Protein AF-A0A117KU15-F1 (afdb_monomer_lite)

Foldseek 3Di:
DPPPPPPFDWDADPVVRFIFGFACADDPVGHGGDGPGTDDDDDDPDDDDPVNVD

Radius of gyration: 16.48 Å; chains: 1; bounding bo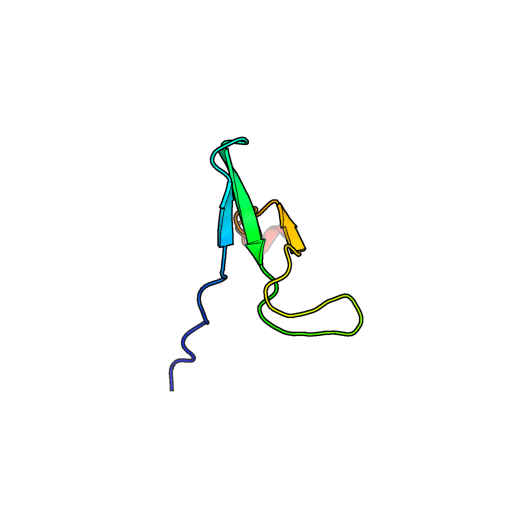x: 35×39×39 Å

Organism: Archaeoglobus fulgidus (NCBI:txid2234)

Secondary structure (DSSP, 8-state):
------PPPEEEETTTTEEEEEPSS-BTTB-TTSEEEE--PPPP-PPPPGGG--

Structure (mmCIF, N/CA/C/O backbone):
data_AF-A0A117KU15-F1
#
_entry.id   AF-A0A117KU15-F1
#
loop_
_atom_site.group_PDB
_atom_site.id
_atom_site.type_symbol
_atom_site.label_atom_id
_atom_site.label_alt_id
_atom_site.label_comp_id
_atom_site.label_asym_id
_atom_site.label_entity_id
_atom_site.label_seq_id
_atom_site.pdbx_PDB_ins_code
_atom_site.Cartn_x
_atom_site.Cartn_y
_atom_site.Cartn_z
_atom_site.occupancy
_atom_site.B_iso_or_equiv
_atom_site.auth_seq_id
_atom_site.auth_comp_id
_atom_site.auth_asym_id
_atom_site.auth_atom_id
_atom_site.pdbx_PDB_model_num
ATOM 1 N N . MET A 1 1 ? 24.893 -1.784 17.053 1.00 41.66 1 MET A N 1
ATOM 2 C CA . MET A 1 1 ? 24.388 -1.285 15.752 1.00 41.66 1 MET A CA 1
ATOM 3 C C . MET A 1 1 ? 22.891 -1.554 15.666 1.00 41.66 1 MET A C 1
ATOM 5 O O . MET A 1 1 ? 22.478 -2.659 15.337 1.00 41.66 1 MET A O 1
ATOM 9 N N . THR A 1 2 ? 22.057 -0.590 16.048 1.00 48.88 2 THR A N 1
ATOM 10 C CA . THR A 1 2 ? 20.599 -0.698 15.917 1.00 48.88 2 THR A CA 1
ATOM 11 C C . THR A 1 2 ? 20.235 -0.579 14.440 1.00 48.88 2 THR A C 1
ATOM 13 O O . THR A 1 2 ? 20.458 0.451 13.815 1.00 48.88 2 THR A O 1
ATOM 16 N N . SER A 1 3 ? 19.707 -1.647 13.838 1.00 57.72 3 SER A N 1
ATOM 17 C CA . SER A 1 3 ? 19.227 -1.589 12.457 1.00 57.72 3 SER A CA 1
ATOM 18 C C . SER A 1 3 ? 18.035 -0.629 12.394 1.00 57.72 3 SER A C 1
ATOM 20 O O . SER A 1 3 ? 16.938 -0.982 12.844 1.00 57.72 3 SER A O 1
ATOM 22 N N . GLU A 1 4 ? 18.214 0.574 11.852 1.00 63.09 4 GLU A N 1
ATOM 23 C CA . GLU 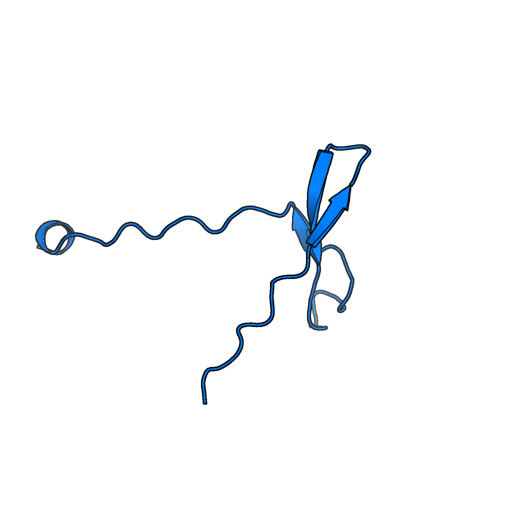A 1 4 ? 17.092 1.451 11.532 1.00 63.09 4 GLU A CA 1
ATOM 24 C C . GLU A 1 4 ? 16.164 0.715 10.561 1.00 63.09 4 GLU A C 1
ATOM 26 O O . GLU A 1 4 ? 16.460 0.508 9.380 1.00 63.09 4 GLU A O 1
ATOM 31 N N . ARG A 1 5 ? 15.015 0.259 11.067 1.00 61.94 5 ARG A N 1
ATOM 32 C CA . ARG A 1 5 ? 13.990 -0.356 10.228 1.00 61.94 5 ARG A CA 1
ATOM 33 C C . ARG A 1 5 ? 13.474 0.720 9.278 1.00 61.94 5 ARG A C 1
ATOM 35 O O . ARG A 1 5 ? 12.670 1.558 9.683 1.00 61.94 5 ARG A O 1
ATOM 42 N N . LYS A 1 6 ? 13.914 0.681 8.013 1.00 68.19 6 LYS A N 1
ATOM 43 C CA . LYS A 1 6 ? 13.448 1.587 6.949 1.00 68.19 6 LYS A CA 1
ATOM 44 C C . LYS A 1 6 ? 11.925 1.711 7.008 1.00 68.19 6 LYS A C 1
ATOM 46 O O . LYS A 1 6 ? 11.203 0.726 6.819 1.00 68.19 6 LYS A O 1
ATOM 51 N N . ARG A 1 7 ? 11.432 2.925 7.276 1.00 71.94 7 ARG A N 1
ATOM 52 C CA . ARG A 1 7 ? 9.993 3.212 7.357 1.00 71.94 7 ARG A CA 1
ATOM 53 C C . ARG A 1 7 ? 9.312 2.750 6.063 1.00 71.94 7 ARG A C 1
ATOM 55 O O . ARG A 1 7 ? 9.787 3.018 4.957 1.00 71.94 7 ARG A O 1
ATOM 62 N N . LYS A 1 8 ? 8.208 2.006 6.192 1.00 75.69 8 LYS A N 1
ATOM 63 C CA . LYS A 1 8 ? 7.438 1.505 5.041 1.00 75.69 8 LYS A CA 1
ATOM 64 C C . LYS A 1 8 ? 6.877 2.700 4.268 1.00 75.69 8 LYS A C 1
ATOM 66 O O . LYS A 1 8 ? 6.094 3.465 4.825 1.00 75.69 8 LYS A O 1
ATOM 71 N N . LYS A 1 9 ? 7.260 2.845 2.996 1.00 84.31 9 LYS A N 1
ATOM 72 C CA . LYS A 1 9 ? 6.766 3.929 2.134 1.00 84.31 9 LYS A CA 1
ATOM 73 C C . LYS A 1 9 ? 5.294 3.683 1.774 1.00 84.31 9 LYS A C 1
ATOM 75 O O . LYS A 1 9 ? 4.922 2.572 1.381 1.00 84.31 9 LYS A O 1
ATOM 80 N N . ARG A 1 10 ? 4.467 4.719 1.917 1.00 91.56 10 ARG A N 1
ATOM 81 C CA . ARG A 1 10 ? 3.052 4.743 1.523 1.00 91.56 10 ARG A CA 1
ATOM 82 C C . ARG A 1 10 ? 2.738 6.053 0.804 1.00 91.56 10 ARG A C 1
ATOM 84 O O . ARG A 1 10 ? 3.376 7.057 1.103 1.00 91.56 10 ARG A O 1
ATOM 91 N N . ILE A 1 11 ? 1.767 6.022 -0.102 1.00 92.56 11 ILE A N 1
ATOM 92 C CA . ILE A 1 11 ? 1.264 7.187 -0.844 1.00 92.56 11 ILE A CA 1
ATOM 93 C C . ILE A 1 11 ? -0.211 7.372 -0.492 1.00 92.56 11 ILE A C 1
ATOM 95 O O . ILE A 1 11 ? -0.948 6.387 -0.425 1.00 92.56 11 ILE A O 1
ATOM 99 N N . TYR A 1 12 ? -0.623 8.611 -0.230 1.00 94.69 12 TYR A N 1
ATOM 100 C CA . TYR A 1 12 ? -2.024 8.967 -0.019 1.00 94.69 12 TYR A CA 1
ATOM 101 C C . TYR A 1 12 ? -2.702 9.248 -1.362 1.00 94.69 12 TYR A C 1
ATOM 103 O O . TYR A 1 12 ? -2.135 9.948 -2.196 1.00 94.69 12 TYR A O 1
ATOM 111 N N . ASN A 1 13 ? -3.902 8.707 -1.565 1.00 93.56 13 ASN A N 1
ATOM 112 C CA . ASN A 1 13 ? -4.757 9.048 -2.693 1.00 93.56 13 ASN A CA 1
ATOM 113 C C . ASN A 1 13 ? -5.919 9.928 -2.192 1.00 93.56 13 ASN A C 1
ATOM 115 O O . ASN A 1 13 ? -6.799 9.399 -1.506 1.00 93.56 13 ASN A O 1
ATOM 119 N N . PRO A 1 14 ? -5.960 11.225 -2.549 1.00 95.81 14 PRO A N 1
ATOM 120 C CA . PRO A 1 14 ? -6.997 12.141 -2.079 1.00 95.81 14 PRO A CA 1
ATOM 121 C C . PRO A 1 14 ? -8.391 11.811 -2.623 1.00 95.81 14 PRO A C 1
ATOM 123 O O . PRO A 1 14 ? -9.369 12.046 -1.929 1.00 95.81 14 PRO A O 1
ATOM 126 N N . VAL A 1 15 ? -8.492 11.199 -3.808 1.00 96.25 15 VAL A N 1
ATOM 127 C CA . VAL A 1 15 ? -9.780 10.861 -4.441 1.00 96.25 15 VAL A CA 1
ATOM 128 C C . VAL A 1 15 ? -10.513 9.764 -3.669 1.00 96.25 15 VAL A C 1
ATOM 130 O O . VAL A 1 15 ? -11.734 9.754 -3.587 1.00 96.25 15 VAL A O 1
ATOM 133 N N . THR A 1 16 ? -9.768 8.819 -3.094 1.00 92.75 16 THR A N 1
ATOM 134 C CA . THR A 1 16 ? -10.344 7.662 -2.386 1.00 92.75 16 THR A CA 1
ATOM 135 C C . THR A 1 16 ? -10.172 7.724 -0.871 1.00 92.75 16 THR A C 1
ATOM 137 O O . THR A 1 16 ? -10.636 6.818 -0.180 1.00 92.75 16 THR A O 1
ATOM 140 N N . GLY A 1 17 ? -9.460 8.730 -0.348 1.00 95.12 17 GLY A N 1
ATOM 141 C CA . GLY A 1 17 ? -9.110 8.845 1.072 1.00 95.12 17 GLY A CA 1
ATOM 142 C C . GLY A 1 17 ? -8.207 7.718 1.591 1.00 95.12 17 GLY A C 1
ATOM 143 O O . GLY A 1 17 ? -8.117 7.482 2.795 1.00 95.12 17 GLY A O 1
ATOM 144 N N . LYS A 1 18 ? -7.562 6.961 0.695 1.00 94.94 18 LYS A N 1
ATOM 145 C CA . LYS A 1 18 ? -6.876 5.703 1.021 1.00 94.94 18 LYS A CA 1
ATOM 146 C C . LYS A 1 18 ? -5.366 5.821 0.879 1.00 94.94 18 LYS A C 1
ATOM 148 O O . LYS A 1 18 ? -4.844 6.496 -0.004 1.00 94.94 18 LYS A O 1
ATOM 153 N N . TYR A 1 19 ? -4.651 5.074 1.717 1.00 95.81 19 TYR A N 1
ATOM 154 C CA . TYR A 1 19 ? -3.207 4.905 1.587 1.00 95.81 19 TYR A CA 1
ATOM 155 C C . TYR A 1 19 ? -2.880 3.657 0.775 1.00 95.81 19 TYR A C 1
ATOM 157 O O . TYR A 1 19 ? -3.436 2.587 1.012 1.00 95.81 19 TYR A O 1
ATOM 165 N N . TYR A 1 20 ? -1.903 3.759 -0.117 1.00 94.81 20 TYR A N 1
ATOM 166 C CA . TYR A 1 20 ? -1.376 2.653 -0.904 1.00 94.81 20 TYR A CA 1
ATOM 167 C C . TYR A 1 20 ? 0.062 2.351 -0.495 1.00 94.81 20 TYR A C 1
ATOM 169 O O . TYR A 1 20 ? 0.870 3.249 -0.259 1.00 94.81 20 TYR A O 1
ATOM 177 N N . ALA A 1 21 ? 0.390 1.067 -0.382 1.00 93.62 21 ALA A N 1
ATOM 178 C CA . ALA A 1 21 ? 1.740 0.618 -0.085 1.00 93.62 21 ALA A CA 1
ATOM 179 C C . ALA A 1 21 ? 2.576 0.596 -1.368 1.00 93.62 21 ALA A C 1
ATOM 181 O O . ALA A 1 21 ? 2.153 0.022 -2.373 1.00 93.62 21 ALA A O 1
ATOM 182 N N . VAL A 1 22 ? 3.785 1.150 -1.303 1.00 93.12 22 VAL A N 1
ATOM 183 C CA . VAL A 1 22 ? 4.706 1.214 -2.444 1.00 93.12 22 VAL A CA 1
ATOM 184 C C . VAL A 1 22 ? 5.770 0.128 -2.334 1.00 93.12 22 VAL A C 1
ATOM 186 O O . VAL A 1 22 ? 6.262 -0.179 -1.242 1.00 93.12 22 VAL A O 1
ATOM 189 N N . ARG A 1 23 ? 6.150 -0.470 -3.465 1.00 92.31 23 ARG A N 1
ATOM 190 C CA . ARG A 1 23 ? 7.275 -1.410 -3.529 1.00 92.31 23 ARG A CA 1
ATOM 191 C C . ARG A 1 23 ? 8.588 -0.680 -3.239 1.00 92.31 23 ARG A C 1
ATOM 193 O O . ARG A 1 23 ? 8.943 0.270 -3.923 1.00 92.31 23 ARG A O 1
ATOM 200 N N . GLN A 1 24 ? 9.326 -1.148 -2.235 1.00 90.19 24 GLN A N 1
ATOM 201 C CA . GLN A 1 24 ? 10.642 -0.591 -1.886 1.00 90.19 24 GLN A CA 1
ATOM 202 C C . GLN A 1 24 ? 11.789 -1.173 -2.722 1.00 90.19 24 GLN A C 1
ATOM 204 O O . GLN A 1 24 ? 12.831 -0.541 -2.831 1.00 90.19 24 GLN A O 1
ATOM 209 N N . ARG A 1 25 ? 11.603 -2.371 -3.287 1.00 91.38 25 ARG A N 1
ATOM 210 C CA . ARG A 1 25 ? 12.595 -3.077 -4.104 1.00 91.38 25 ARG A CA 1
ATOM 211 C C . ARG A 1 25 ? 11.946 -3.652 -5.356 1.00 91.38 25 ARG A C 1
ATOM 213 O O . ARG A 1 25 ? 10.758 -3.986 -5.325 1.00 91.38 25 ARG A O 1
ATOM 220 N N . THR A 1 26 ? 12.742 -3.788 -6.406 1.00 95.31 26 THR A N 1
ATOM 221 C CA . THR A 1 26 ? 12.372 -4.502 -7.629 1.00 95.31 26 THR A CA 1
ATOM 222 C C . THR A 1 26 ? 12.521 -6.004 -7.404 1.00 95.31 26 THR A C 1
ATOM 224 O O . THR A 1 26 ? 13.506 -6.447 -6.820 1.00 95.31 26 THR A O 1
ATOM 227 N N . ILE A 1 27 ? 11.518 -6.774 -7.819 1.00 93.94 27 ILE A N 1
ATOM 228 C CA . ILE A 1 27 ? 11.513 -8.242 -7.858 1.00 93.94 27 ILE A CA 1
ATOM 229 C C . ILE A 1 27 ? 10.861 -8.698 -9.172 1.00 93.94 27 ILE A C 1
ATOM 231 O O . ILE A 1 27 ? 10.272 -7.878 -9.874 1.00 93.94 27 ILE A O 1
ATOM 235 N N . SER A 1 28 ? 10.896 -9.995 -9.483 1.00 93.31 28 SER A N 1
ATOM 236 C CA . SER A 1 28 ? 10.245 -10.559 -10.682 1.00 93.31 28 SER A CA 1
ATOM 237 C C . SER A 1 28 ? 8.777 -10.133 -10.827 1.00 93.31 28 SER A C 1
ATOM 239 O O . SER A 1 28 ? 8.318 -9.813 -11.914 1.00 93.31 28 SER A O 1
ATOM 241 N N . SER A 1 29 ? 8.056 -10.029 -9.708 1.00 89.31 29 SER A N 1
ATOM 242 C CA . SER A 1 29 ? 6.644 -9.634 -9.677 1.00 89.31 29 SER A CA 1
ATOM 243 C C . SER A 1 29 ? 6.387 -8.113 -9.799 1.00 89.31 29 SER A C 1
ATOM 245 O O . SER A 1 29 ? 5.270 -7.676 -9.504 1.00 89.31 29 SER A O 1
ATOM 247 N N . GLY A 1 30 ? 7.402 -7.272 -10.017 1.00 92.12 30 GLY A N 1
ATOM 248 C CA . GLY A 1 30 ? 7.231 -5.818 -10.144 1.00 92.12 30 GLY A CA 1
ATOM 249 C C . GLY A 1 30 ? 8.386 -4.970 -9.604 1.00 92.12 30 GLY A C 1
ATOM 250 O O . GLY A 1 30 ? 9.216 -5.415 -8.811 1.00 92.12 30 GLY A O 1
ATOM 251 N N . LYS A 1 31 ? 8.400 -3.700 -10.002 1.00 95.56 31 LYS A N 1
ATOM 252 C CA . LYS A 1 31 ? 9.493 -2.743 -9.792 1.00 95.56 31 LYS A CA 1
ATOM 253 C C . LYS A 1 31 ? 9.312 -1.891 -8.533 1.00 95.56 31 LYS A C 1
ATOM 255 O O . LYS A 1 31 ? 8.198 -1.706 -8.036 1.00 95.56 31 LYS A O 1
ATOM 260 N N . ALA A 1 32 ? 10.420 -1.371 -8.003 1.00 93.12 32 ALA A N 1
ATOM 261 C CA . ALA A 1 32 ? 10.388 -0.356 -6.952 1.00 93.12 32 ALA A CA 1
ATOM 262 C C . ALA A 1 32 ? 9.594 0.882 -7.418 1.00 93.12 32 ALA A C 1
ATOM 264 O O . ALA A 1 32 ? 9.623 1.234 -8.592 1.00 93.12 32 ALA A O 1
ATOM 265 N N . GLY A 1 33 ? 8.854 1.519 -6.509 1.00 90.62 33 GLY A N 1
ATOM 266 C CA . GLY A 1 33 ? 8.006 2.678 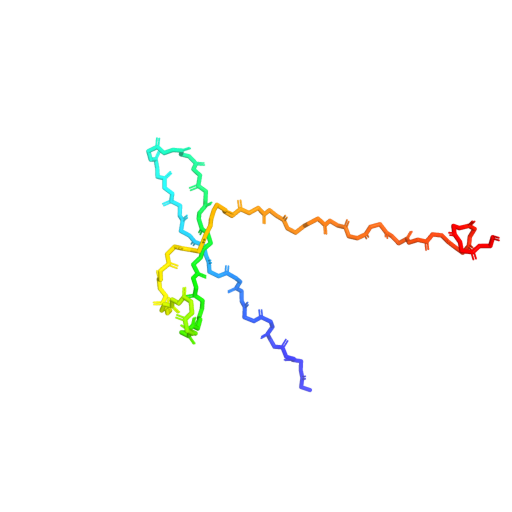-6.817 1.00 90.62 33 GLY A CA 1
ATOM 267 C C . GLY A 1 33 ? 6.577 2.335 -7.253 1.00 90.62 33 GLY A C 1
ATOM 268 O O . GLY A 1 33 ? 5.683 3.157 -7.082 1.00 90.62 33 GLY A O 1
ATOM 269 N N . GLN A 1 34 ? 6.313 1.108 -7.711 1.00 94.06 34 GLN A N 1
ATOM 270 C CA . GLN A 1 34 ? 4.956 0.700 -8.084 1.00 94.06 34 GLN A CA 1
ATOM 271 C C . GLN A 1 34 ? 4.044 0.509 -6.863 1.00 94.06 34 GLN A C 1
ATOM 273 O O . GLN A 1 34 ? 4.484 0.088 -5.781 1.00 94.06 34 GLN A O 1
ATOM 278 N N . ILE A 1 35 ? 2.745 0.755 -7.060 1.00 92.31 35 ILE A N 1
ATOM 279 C CA . ILE A 1 35 ? 1.708 0.439 -6.076 1.00 92.31 35 ILE A CA 1
ATOM 280 C C . ILE A 1 35 ? 1.637 -1.081 -5.919 1.00 92.31 35 ILE A C 1
ATOM 282 O O . ILE A 1 35 ? 1.404 -1.820 -6.870 1.00 92.31 35 ILE A O 1
ATOM 286 N N . LYS A 1 36 ? 1.857 -1.566 -4.695 1.00 90.81 36 LYS A N 1
ATOM 287 C CA . LYS A 1 36 ? 1.786 -2.995 -4.374 1.00 90.81 36 LYS A CA 1
ATOM 288 C C . LYS A 1 36 ? 0.362 -3.429 -4.047 1.00 90.81 36 LYS A C 1
ATOM 290 O O . LYS A 1 36 ? -0.058 -4.500 -4.462 1.00 90.81 36 LYS A O 1
ATOM 295 N N . ARG A 1 37 ? -0.305 -2.663 -3.181 1.00 93.06 37 ARG A N 1
ATOM 296 C CA . ARG A 1 37 ? -1.641 -2.944 -2.636 1.00 93.06 37 ARG A CA 1
ATOM 297 C C . ARG A 1 37 ? -2.146 -1.764 -1.815 1.00 93.06 37 ARG A C 1
ATOM 299 O O . ARG A 1 37 ? -1.357 -0.898 -1.434 1.00 93.06 37 ARG A O 1
ATOM 306 N N . LEU A 1 38 ? -3.422 -1.802 -1.442 1.00 95.25 38 LEU A N 1
ATOM 307 C CA . LEU A 1 38 ? -3.960 -0.946 -0.389 1.00 95.25 38 LEU A CA 1
ATOM 308 C C . LEU A 1 38 ? -3.163 -1.141 0.914 1.00 95.25 38 LEU A C 1
ATOM 310 O O . LEU A 1 38 ? -2.892 -2.270 1.342 1.00 95.25 38 LEU A O 1
ATOM 314 N N . TRP 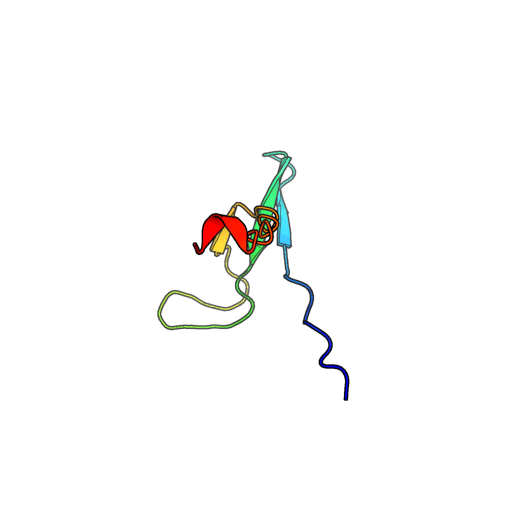A 1 39 ? -2.746 -0.041 1.529 1.00 93.38 39 TRP A N 1
ATOM 315 C CA . TRP A 1 39 ? -2.023 -0.063 2.789 1.00 93.38 39 TRP A CA 1
ATOM 316 C C . TRP A 1 39 ? -2.978 -0.435 3.923 1.00 93.38 39 TRP A C 1
ATOM 318 O O . TRP A 1 39 ? -4.083 0.090 4.028 1.00 93.38 39 TRP A O 1
ATOM 328 N N . LYS A 1 40 ? -2.528 -1.345 4.785 1.00 87.75 40 LYS A N 1
ATOM 329 C CA . LYS A 1 40 ? -3.220 -1.721 6.017 1.00 87.75 40 LYS A CA 1
ATOM 330 C C . LYS A 1 40 ? -2.223 -1.648 7.173 1.00 87.75 40 LYS A C 1
ATOM 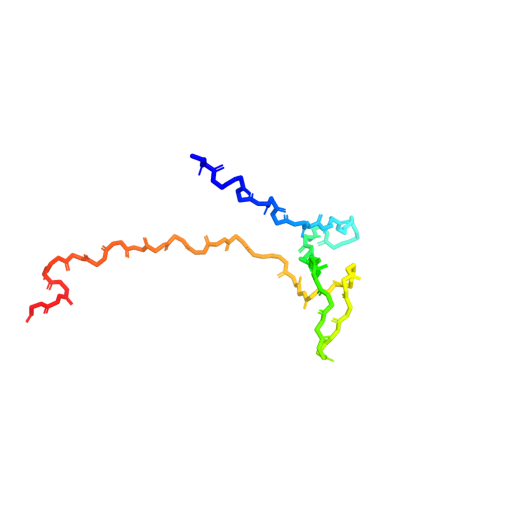332 O O . LYS A 1 40 ? -1.054 -2.012 6.965 1.00 87.75 40 LYS A O 1
ATOM 337 N N . PRO A 1 41 ? -2.650 -1.207 8.367 1.00 83.81 41 PRO A N 1
ATOM 338 C CA . PRO A 1 41 ? -1.807 -1.270 9.551 1.00 83.81 41 PRO A CA 1
ATOM 339 C C . PRO A 1 41 ? -1.410 -2.725 9.823 1.00 83.81 41 PRO A C 1
ATOM 341 O O . PRO A 1 41 ? -2.137 -3.665 9.489 1.00 83.81 41 PRO A O 1
ATOM 344 N N . SER A 1 42 ? -0.224 -2.934 10.393 1.00 79.38 42 SER A N 1
ATOM 345 C CA . SER A 1 42 ? 0.160 -4.273 10.841 1.00 79.38 42 SER A CA 1
ATOM 346 C C . SER A 1 42 ? -0.795 -4.720 11.938 1.00 79.38 42 SER A C 1
ATOM 348 O O . SER A 1 42 ? -0.961 -3.997 12.920 1.00 79.38 42 SER A O 1
ATOM 350 N N . LYS A 1 43 ? -1.381 -5.912 11.791 1.00 80.00 43 LYS A N 1
ATOM 351 C CA . LYS A 1 43 ? -2.115 -6.542 12.888 1.00 80.00 43 LYS A CA 1
ATOM 352 C C . LYS A 1 43 ? -1.161 -6.702 14.074 1.00 80.00 43 LYS A C 1
ATOM 354 O O . LYS A 1 43 ? -0.035 -7.177 13.887 1.00 80.00 43 LYS A O 1
ATOM 359 N N . LYS A 1 44 ? -1.584 -6.265 15.262 1.00 77.44 44 LYS A N 1
ATOM 360 C CA . LYS A 1 44 ? -0.862 -6.567 16.500 1.00 77.44 44 LYS A CA 1
ATOM 361 C C . LYS A 1 44 ? -0.892 -8.087 16.654 1.00 77.44 44 LYS A C 1
ATOM 363 O O . LYS A 1 44 ? -1.949 -8.691 16.511 1.00 77.44 44 LYS A O 1
ATOM 368 N N . ARG A 1 45 ? 0.273 -8.707 16.843 1.00 74.75 45 ARG A N 1
ATOM 369 C CA . ARG A 1 45 ? 0.311 -10.106 17.270 1.00 74.75 45 ARG A CA 1
ATOM 370 C C . ARG A 1 45 ? -0.144 -10.112 18.720 1.00 74.75 45 ARG A C 1
ATOM 372 O O . ARG A 1 45 ? 0.542 -9.528 19.556 1.00 74.75 45 ARG A O 1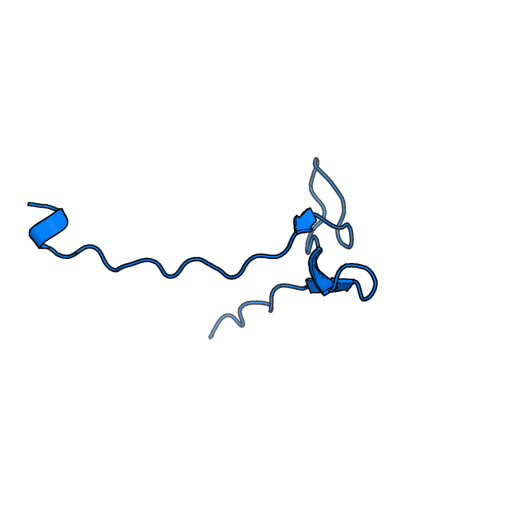
ATOM 379 N N . GLU A 1 46 ? -1.291 -10.716 18.988 1.00 75.19 46 GLU A N 1
ATOM 380 C CA . GLU A 1 46 ? -1.639 -11.115 20.346 1.00 75.19 46 GLU A CA 1
ATOM 381 C C . GLU A 1 46 ? -0.571 -12.108 20.805 1.00 75.19 46 GLU A C 1
ATOM 383 O O . GLU A 1 46 ? -0.172 -13.011 20.059 1.00 75.19 46 GLU A O 1
ATOM 388 N N . LYS A 1 47 ? 0.007 -11.853 21.980 1.00 73.69 47 LYS A N 1
ATOM 389 C CA . LYS A 1 47 ? 0.925 -12.809 22.590 1.00 73.69 47 LYS A CA 1
ATOM 390 C C . LYS A 1 47 ? 0.067 -14.001 22.985 1.00 73.69 47 LYS A C 1
ATOM 392 O O . LYS A 1 47 ? -0.823 -13.828 23.808 1.00 73.69 47 LYS A O 1
ATOM 397 N N . LYS A 1 48 ? 0.324 -15.165 22.384 1.00 72.69 48 LYS A N 1
ATOM 398 C CA . LYS A 1 48 ? -0.283 -16.412 22.848 1.00 72.69 48 LYS A CA 1
ATOM 399 C C . LYS A 1 48 ? 0.076 -16.589 24.318 1.00 72.69 48 LYS A C 1
ATOM 401 O O . LYS A 1 48 ? 1.251 -16.459 24.677 1.00 72.69 48 LYS A O 1
ATOM 406 N N . SER A 1 49 ? -0.937 -16.806 25.142 1.00 77.56 49 SER A N 1
ATOM 407 C CA . SER A 1 49 ? -0.760 -17.197 26.529 1.00 77.56 49 SER A CA 1
ATOM 408 C C . SER A 1 49 ? -0.099 -18.573 26.569 1.00 77.56 49 SER A C 1
ATOM 410 O O . SER A 1 49 ? -0.279 -19.377 25.656 1.00 77.56 49 SER A O 1
ATOM 412 N N . ILE A 1 50 ? 0.660 -18.866 27.625 1.00 76.50 50 ILE A N 1
ATOM 413 C CA . ILE A 1 50 ? 1.188 -20.221 27.869 1.00 76.50 50 ILE A CA 1
ATOM 414 C C . ILE A 1 50 ? 0.030 -21.232 27.950 1.00 76.50 50 ILE A C 1
ATOM 416 O O . ILE A 1 50 ? 0.172 -22.359 27.496 1.00 76.50 50 ILE A O 1
ATOM 420 N N . TRP A 1 51 ? -1.137 -20.785 28.420 1.00 73.12 51 TRP A N 1
ATOM 421 C CA . TRP A 1 51 ? -2.377 -21.560 28.443 1.00 73.12 51 TRP A CA 1
ATOM 422 C C . TRP A 1 51 ? -2.983 -21.838 27.057 1.00 73.12 51 TRP A C 1
ATOM 424 O O . TRP A 1 51 ? -3.778 -22.754 26.940 1.00 73.12 51 TRP A O 1
ATOM 434 N N . ASP A 1 52 ? -2.603 -21.101 26.005 1.00 73.19 52 ASP A N 1
ATOM 435 C CA . ASP A 1 52 ? -3.051 -21.374 24.624 1.00 73.19 52 ASP A CA 1
ATOM 436 C C . ASP A 1 52 ? -2.178 -22.435 23.921 1.00 73.19 52 ASP A C 1
ATOM 438 O O . ASP A 1 52 ? -2.374 -22.729 22.737 1.00 73.19 52 ASP A O 1
ATOM 442 N N . LEU A 1 53 ? -1.131 -22.917 24.600 1.00 71.31 53 LEU A N 1
ATOM 443 C CA . LEU A 1 53 ? -0.154 -23.886 24.096 1.00 71.31 53 LEU A CA 1
ATOM 444 C C . LEU A 1 53 ? -0.199 -25.227 24.843 1.00 71.31 53 LEU A C 1
ATOM 446 O O . LEU A 1 53 ? 0.509 -26.144 24.428 1.00 71.31 53 LEU A O 1
ATOM 450 N N . LEU A 1 54 ? -0.972 -25.306 25.929 1.00 64.19 54 LEU A N 1
ATOM 451 C CA . LEU A 1 54 ? -1.149 -26.481 26.781 1.00 64.19 54 LEU A CA 1
ATOM 452 C C . LEU A 1 54 ? -2.492 -27.140 26.455 1.00 64.19 54 LEU A C 1
ATOM 454 O O . LEU A 1 54 ? -2.508 -28.383 26.347 1.00 64.19 54 LEU A O 1
#

Sequence (54 aa):
MTSERKRKKRIYNPVTGKYYAVRQRTISSGKAGQIKRLWKPSKKREKKSIWDLL

pLDDT: mean 83.6, std 13.05, range [41.66, 96.25]